Protein AF-A0AAV5SYB0-F1 (afdb_monomer)

Nearest PDB structures (foldseek):
  5f5p-assembly2_H  TM=2.548E-01  e=5.365E+00  Homo sapiens
  8qbs-assembly1_A  TM=2.008E-01  e=7.656E+00  Nostoc punctiforme

InterPro domains:
  IPR000536 Nuclear hormone receptor, ligand-binding domain [PF00104] (29-130)
  IPR000536 Nuclear hormone receptor, ligand-binding domain [PS51843] (1-140)
  IPR035500 Nuclear hormone receptor-like domain superfamily [G3DSA:1.10.565.10] (5-137)
  IPR035500 Nuclear hormone receptor-like domain superfamily [SSF48508] (31-133)

Secondary structure (DSSP, 8-state):
-HHHHHHHHHHHHHHS-TTS-HHHHHHHHHHHHHHHHHHHHHHHHH---HHHHHHHHHHHHT-HHHHHH-HHHHHHHHHHHHHHHHHHHHHHHHTT-S--HHHHHHHHHHHHHHHHHHHHHHHHHHHHHHTT-S--S---

Mean predicted aligned error: 7.39 Å

Radius of gyration: 20.17 Å; Cα contacts (8 Å, |Δi|>4): 57; chains: 1; bounding box: 35×42×59 Å

Structure (mmCIF, N/CA/C/O backbone):
data_AF-A0AAV5SYB0-F1
#
_entry.id   AF-A0AAV5SYB0-F1
#
loop_
_atom_site.group_PDB
_atom_site.id
_atom_site.type_symbol
_atom_site.label_atom_id
_atom_site.label_alt_id
_atom_site.label_comp_id
_atom_site.label_asym_id
_atom_site.label_entity_id
_atom_site.label_seq_id
_atom_site.pdbx_PDB_ins_code
_atom_site.Cartn_x
_atom_site.Cartn_y
_atom_site.Cartn_z
_atom_site.occupancy
_atom_site.B_iso_or_equiv
_atom_site.auth_seq_id
_atom_site.auth_comp_id
_atom_site.auth_asym_id
_atom_site.auth_atom_id
_atom_site.pdbx_PDB_model_num
ATOM 1 N N . MET A 1 1 ? 6.761 -19.430 -9.727 1.00 46.47 1 MET A N 1
ATOM 2 C CA . MET A 1 1 ? 6.184 -18.102 -9.422 1.00 46.47 1 MET A CA 1
ATOM 3 C C . MET A 1 1 ? 6.893 -16.981 -10.181 1.00 46.47 1 MET A C 1
ATOM 5 O O . MET A 1 1 ? 6.183 -16.148 -10.701 1.00 46.47 1 MET A O 1
ATOM 9 N N . PHE A 1 2 ? 8.230 -16.968 -10.311 1.00 48.25 2 PHE A N 1
ATOM 10 C CA . PHE A 1 2 ? 8.933 -16.023 -11.211 1.00 48.25 2 PHE A CA 1
ATOM 11 C C . PHE A 1 2 ? 8.782 -16.344 -12.712 1.00 48.25 2 PHE A C 1
ATOM 13 O O . PHE A 1 2 ? 8.915 -15.467 -13.550 1.00 48.25 2 PHE A O 1
ATOM 20 N N . SER A 1 3 ? 8.482 -17.600 -13.05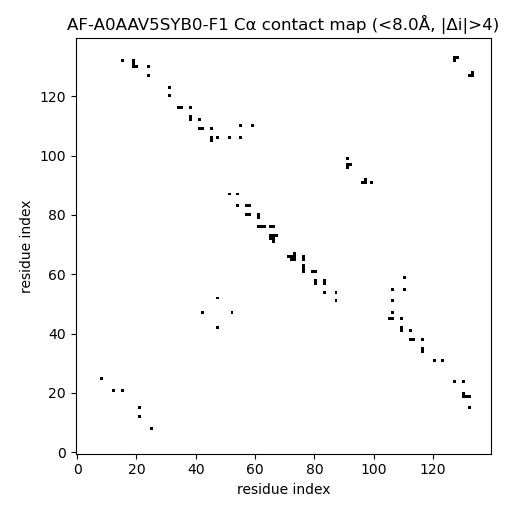5 1.00 54.88 3 SER A N 1
ATOM 21 C CA . SER A 1 3 ? 8.461 -18.072 -14.448 1.00 54.88 3 SER A CA 1
ATOM 22 C C . SER A 1 3 ? 7.333 -17.497 -15.308 1.00 54.88 3 SER A C 1
ATOM 24 O O . SER A 1 3 ? 7.506 -17.383 -16.513 1.00 54.88 3 SER A O 1
ATOM 26 N N . GLU A 1 4 ? 6.183 -17.172 -14.712 1.00 59.19 4 GLU A N 1
ATOM 27 C CA . GLU A 1 4 ? 5.061 -16.562 -15.443 1.00 59.19 4 GLU A CA 1
ATOM 28 C C . GLU A 1 4 ? 5.321 -15.071 -15.680 1.00 59.19 4 GLU A C 1
ATOM 30 O O . GLU A 1 4 ? 5.161 -14.596 -16.798 1.00 59.19 4 GLU A O 1
ATOM 35 N N . THR A 1 5 ? 5.847 -14.365 -14.674 1.00 68.50 5 THR A N 1
ATOM 36 C CA . THR A 1 5 ? 6.206 -12.944 -14.769 1.00 68.50 5 THR A CA 1
ATOM 37 C C . THR A 1 5 ? 7.357 -12.680 -15.735 1.00 68.50 5 THR A C 1
ATOM 39 O O . THR A 1 5 ? 7.333 -11.675 -16.437 1.00 68.50 5 THR A O 1
ATOM 42 N N . ASP A 1 6 ? 8.353 -13.569 -15.808 1.00 77.12 6 ASP A N 1
ATOM 43 C CA . ASP A 1 6 ? 9.429 -13.445 -16.798 1.00 77.12 6 ASP A CA 1
ATOM 44 C C . ASP A 1 6 ? 8.902 -13.670 -18.228 1.00 77.12 6 ASP A C 1
ATOM 46 O O . ASP A 1 6 ? 9.260 -12.923 -19.130 1.00 77.12 6 ASP A O 1
ATOM 50 N N . ALA A 1 7 ? 8.007 -14.639 -18.456 1.00 82.12 7 ALA A N 1
ATOM 51 C CA . ALA A 1 7 ? 7.434 -14.877 -19.786 1.00 82.12 7 ALA A CA 1
ATOM 52 C C . ALA A 1 7 ? 6.548 -13.712 -20.271 1.00 82.12 7 ALA A C 1
ATOM 54 O O . 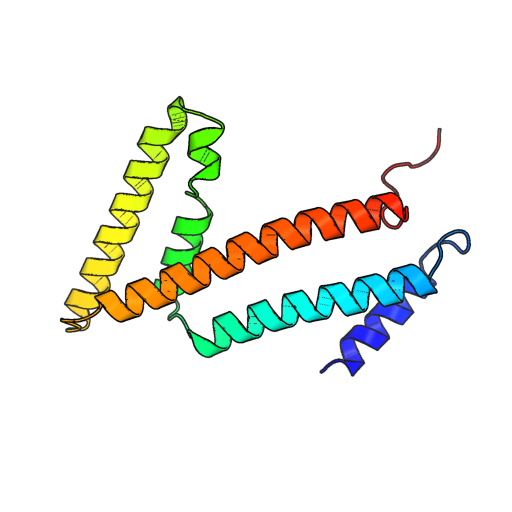ALA A 1 7 ? 6.587 -13.334 -21.445 1.00 82.12 7 ALA A O 1
ATOM 55 N N . GLU A 1 8 ? 5.767 -13.121 -19.364 1.00 84.38 8 GLU A N 1
ATOM 56 C CA . GLU A 1 8 ? 4.977 -11.915 -19.630 1.00 84.38 8 GLU A CA 1
ATOM 57 C C . GLU A 1 8 ? 5.872 -10.705 -19.925 1.00 84.38 8 GLU A C 1
ATOM 59 O O . GLU A 1 8 ? 5.581 -9.939 -20.846 1.00 84.38 8 GLU A O 1
ATOM 64 N N . LEU A 1 9 ? 6.987 -10.560 -19.198 1.00 85.00 9 LEU A N 1
ATOM 65 C CA . LEU A 1 9 ? 7.968 -9.504 -19.435 1.00 85.00 9 LEU A CA 1
ATOM 66 C C . LEU A 1 9 ? 8.613 -9.626 -20.816 1.00 85.00 9 LEU A C 1
ATOM 68 O O . LEU A 1 9 ? 8.657 -8.635 -21.537 1.00 85.00 9 LEU A O 1
ATOM 72 N N . GLU A 1 10 ? 9.085 -10.812 -21.203 1.00 86.50 10 GLU A N 1
ATOM 73 C CA . GLU A 1 10 ? 9.687 -11.017 -22.529 1.00 86.50 10 GLU A CA 1
ATOM 74 C C . GLU A 1 10 ? 8.672 -10.709 -23.645 1.00 86.50 10 GLU A C 1
ATOM 76 O O . GLU A 1 10 ? 8.978 -9.984 -24.591 1.00 86.50 10 GLU A O 1
ATOM 81 N N . THR A 1 11 ? 7.418 -11.145 -23.473 1.00 88.19 11 THR A N 1
ATOM 82 C CA . THR A 1 11 ? 6.324 -10.828 -24.409 1.00 88.19 11 THR A CA 1
ATOM 83 C C . THR A 1 11 ? 6.075 -9.319 -24.509 1.00 88.19 11 THR A C 1
ATOM 85 O O . THR A 1 11 ? 5.851 -8.789 -25.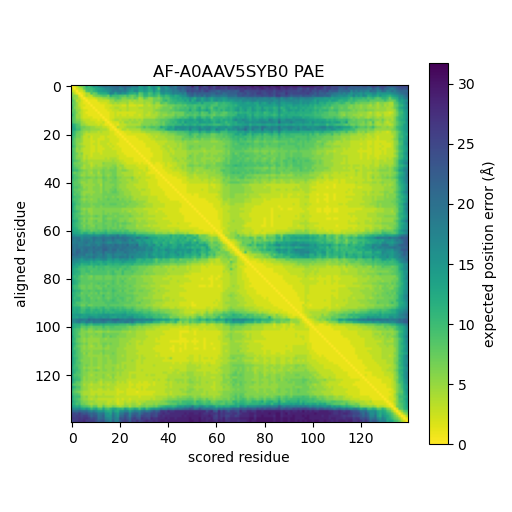597 1.00 88.19 11 THR A O 1
ATOM 88 N N . PHE A 1 12 ? 6.119 -8.599 -23.385 1.00 86.25 12 PHE A N 1
ATOM 89 C CA . PHE A 1 12 ? 6.006 -7.143 -23.375 1.00 86.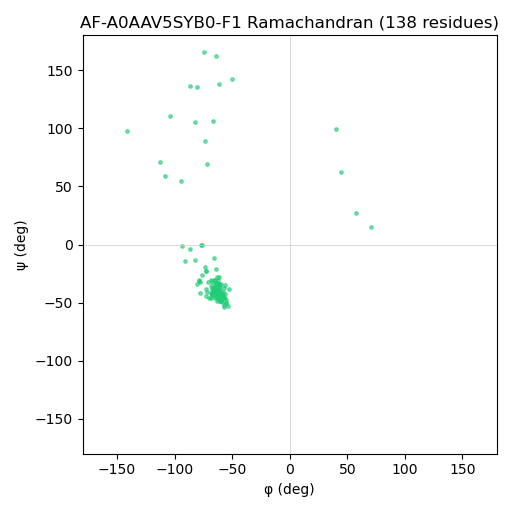25 12 PHE A CA 1
ATOM 90 C C . PHE A 1 12 ? 7.195 -6.485 -24.087 1.00 86.25 12 PHE A C 1
ATOM 92 O O . PHE A 1 12 ? 6.991 -5.619 -24.940 1.00 86.25 12 PHE A O 1
ATOM 99 N N . LEU A 1 13 ? 8.425 -6.916 -23.798 1.00 87.19 13 LEU A N 1
ATOM 100 C CA . LEU A 1 13 ? 9.647 -6.372 -24.393 1.00 87.19 13 LEU A CA 1
ATOM 101 C C . LEU A 1 13 ? 9.698 -6.559 -25.914 1.00 87.19 13 LEU A C 1
ATOM 103 O O . LEU A 1 13 ? 10.281 -5.720 -26.604 1.00 87.19 13 LEU A O 1
ATOM 107 N N . ASP A 1 14 ? 9.053 -7.583 -26.470 1.00 87.81 14 ASP A N 1
ATOM 108 C CA . ASP A 1 14 ? 8.907 -7.754 -27.921 1.00 87.81 14 ASP A CA 1
ATOM 109 C C . ASP A 1 14 ? 8.094 -6.632 -28.584 1.00 87.81 14 ASP A C 1
ATOM 111 O O . ASP A 1 14 ? 8.354 -6.282 -29.737 1.00 87.81 14 ASP A O 1
ATOM 115 N N . THR A 1 15 ? 7.168 -6.006 -27.852 1.00 85.38 15 THR A N 1
ATOM 116 C CA . THR A 1 15 ? 6.360 -4.875 -28.346 1.00 85.38 15 THR A CA 1
ATOM 117 C C . THR A 1 15 ? 7.080 -3.526 -28.255 1.00 85.38 15 THR A C 1
ATOM 119 O O . THR A 1 15 ? 6.654 -2.549 -28.874 1.00 85.38 15 THR A O 1
ATOM 122 N N . VAL A 1 16 ? 8.188 -3.465 -27.511 1.00 83.94 16 VAL A N 1
ATOM 123 C CA . VAL A 1 16 ? 8.961 -2.242 -27.277 1.00 83.94 16 VAL A CA 1
ATOM 124 C C . VAL A 1 16 ? 9.884 -1.944 -28.478 1.00 83.94 16 VAL A C 1
ATOM 126 O O . VAL A 1 16 ? 10.570 -2.856 -28.963 1.00 83.94 16 VAL A O 1
ATOM 129 N N . PRO A 1 17 ? 9.957 -0.680 -28.956 1.00 85.25 17 PRO A N 1
ATOM 130 C CA . PRO A 1 17 ? 10.857 -0.262 -30.033 1.00 85.25 17 PRO A CA 1
ATOM 131 C C . PRO A 1 17 ? 12.316 -0.693 -29.831 1.00 85.25 17 PRO A C 1
ATOM 133 O O . PRO A 1 17 ? 12.858 -0.608 -28.732 1.00 85.25 17 PRO A O 1
ATOM 136 N N . SER A 1 18 ? 13.001 -1.065 -30.916 1.00 82.38 18 SER A N 1
ATOM 137 C CA . SER A 1 18 ? 14.391 -1.555 -30.874 1.00 82.38 18 SER A CA 1
ATOM 138 C C . SER A 1 18 ? 15.432 -0.516 -30.435 1.00 82.38 18 SER A C 1
ATOM 140 O O . SER A 1 18 ? 16.579 -0.878 -30.201 1.00 82.38 18 SER A O 1
ATOM 142 N N . ILE A 1 19 ? 15.059 0.767 -30.363 1.00 85.56 19 ILE A N 1
ATOM 143 C CA . ILE A 1 19 ? 15.917 1.846 -29.848 1.00 85.56 19 ILE A CA 1
ATOM 144 C C . ILE A 1 19 ? 16.060 1.800 -28.318 1.00 85.56 19 ILE A C 1
ATOM 146 O O . ILE A 1 19 ? 16.997 2.376 -27.773 1.00 85.56 19 ILE A O 1
ATOM 150 N N . ILE A 1 20 ? 15.142 1.119 -27.627 1.00 86.50 20 ILE A N 1
ATOM 151 C CA . ILE A 1 20 ? 15.152 0.983 -26.171 1.00 86.50 20 ILE A CA 1
ATOM 152 C C . ILE A 1 20 ? 16.022 -0.211 -25.781 1.00 86.50 20 ILE A C 1
ATOM 154 O O . ILE A 1 20 ? 15.941 -1.289 -26.375 1.00 86.50 20 ILE A O 1
ATOM 158 N N . ASN A 1 21 ? 16.845 -0.020 -24.752 1.00 88.94 21 ASN A N 1
ATOM 159 C CA . ASN A 1 21 ? 17.724 -1.048 -24.216 1.00 88.94 21 ASN A CA 1
ATOM 160 C C . ASN A 1 21 ? 16.927 -2.099 -23.422 1.00 88.94 21 ASN A C 1
ATOM 162 O O . ASN A 1 21 ? 16.730 -1.971 -22.215 1.00 88.94 21 ASN A O 1
ATOM 166 N N . LYS A 1 22 ? 16.454 -3.145 -24.108 1.00 89.12 22 LYS A N 1
ATOM 167 C CA . LYS A 1 22 ? 15.613 -4.200 -23.516 1.00 89.12 22 LYS A CA 1
ATOM 168 C C . LYS A 1 22 ? 16.294 -4.941 -22.357 1.00 89.12 22 LYS A C 1
ATOM 170 O O . LYS A 1 22 ? 15.617 -5.290 -21.392 1.00 89.12 22 LYS A O 1
ATOM 175 N N . ASP A 1 23 ? 17.615 -5.121 -22.413 1.00 89.25 23 ASP A N 1
ATOM 176 C CA . ASP A 1 23 ? 18.382 -5.795 -21.356 1.00 89.25 23 ASP A CA 1
ATOM 177 C C . ASP A 1 23 ? 18.363 -4.990 -20.051 1.00 89.25 23 ASP A C 1
ATOM 179 O O . ASP A 1 23 ? 18.160 -5.535 -18.963 1.00 89.25 23 ASP A O 1
ATOM 183 N N . GLU A 1 24 ? 18.527 -3.672 -20.160 1.00 89.31 24 GLU A N 1
ATOM 184 C CA . GLU A 1 24 ? 18.474 -2.754 -19.023 1.00 89.31 24 GLU A CA 1
ATOM 185 C C . GLU A 1 24 ? 17.068 -2.679 -18.422 1.00 89.31 24 GLU A C 1
ATOM 187 O O . GLU A 1 24 ? 16.912 -2.779 -17.203 1.00 89.31 24 GLU A O 1
ATOM 192 N N . VAL A 1 25 ? 16.037 -2.609 -19.270 1.00 89.31 25 VAL A N 1
ATOM 193 C CA . VAL A 1 25 ? 14.638 -2.661 -18.824 1.00 89.31 25 VAL A CA 1
ATOM 194 C C . VAL A 1 25 ? 14.354 -3.959 -18.070 1.00 89.31 25 VAL A C 1
ATOM 196 O O . VAL A 1 25 ? 13.768 -3.922 -16.988 1.00 89.31 25 VAL A O 1
ATOM 199 N N . SER A 1 26 ? 14.790 -5.102 -18.608 1.00 89.56 26 SER A N 1
ATOM 200 C CA . SER A 1 26 ? 14.592 -6.415 -17.985 1.00 89.56 26 SER A CA 1
ATOM 201 C C . SER A 1 26 ? 15.272 -6.498 -16.615 1.00 89.56 26 SER A C 1
ATOM 203 O O . SER A 1 26 ? 14.667 -6.939 -15.632 1.00 89.56 26 SER A O 1
ATOM 205 N N . ALA A 1 27 ? 16.508 -5.999 -16.506 1.00 89.75 27 ALA A N 1
ATOM 206 C CA . ALA A 1 27 ? 17.241 -5.959 -15.245 1.00 89.75 27 ALA A CA 1
ATOM 207 C C . ALA A 1 27 ? 16.532 -5.097 -14.184 1.00 89.75 27 ALA A C 1
ATOM 209 O O . ALA A 1 27 ? 16.33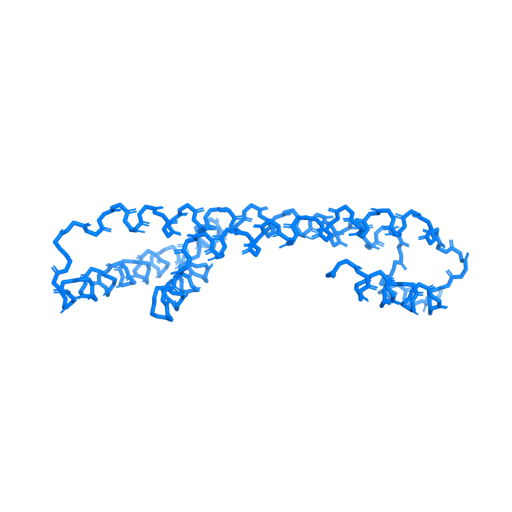0 -5.553 -13.053 1.00 89.75 27 ALA A O 1
ATOM 210 N N . VAL A 1 28 ? 16.106 -3.883 -14.552 1.00 88.88 28 VAL A N 1
ATOM 211 C CA . VAL A 1 28 ? 15.399 -2.966 -13.644 1.00 88.88 28 VAL A CA 1
ATOM 212 C C . VAL A 1 28 ? 14.027 -3.515 -13.260 1.00 88.88 28 VAL A C 1
ATOM 214 O O . VAL A 1 28 ? 13.661 -3.486 -12.085 1.00 88.88 28 VAL A O 1
ATOM 217 N N . TYR A 1 29 ? 13.284 -4.092 -14.205 1.00 88.00 29 TYR A N 1
ATOM 218 C CA . TYR A 1 29 ? 12.012 -4.750 -13.920 1.00 88.00 29 TYR A CA 1
ATOM 219 C C . TYR A 1 29 ? 12.164 -5.855 -12.878 1.00 88.00 29 TYR A C 1
ATOM 221 O O . TYR A 1 29 ? 11.495 -5.807 -11.850 1.00 88.00 29 TYR A O 1
ATOM 229 N N . ARG A 1 30 ? 13.101 -6.791 -13.062 1.00 87.88 30 ARG A N 1
ATOM 230 C CA . ARG A 1 30 ? 13.324 -7.887 -12.101 1.00 87.88 30 ARG A CA 1
ATOM 231 C C . ARG A 1 30 ? 13.712 -7.379 -10.710 1.00 87.88 30 ARG A C 1
ATOM 233 O O . ARG A 1 30 ? 13.243 -7.908 -9.692 1.00 87.88 30 ARG A O 1
ATOM 240 N N . GLN A 1 31 ? 14.541 -6.336 -10.649 1.00 87.38 31 GLN A N 1
ATOM 241 C CA . GLN A 1 31 ? 14.880 -5.677 -9.389 1.00 87.38 31 GLN A CA 1
ATOM 242 C C . GLN A 1 31 ? 13.624 -5.118 -8.701 1.00 87.38 31 GLN A C 1
ATOM 244 O O . GLN A 1 31 ? 13.432 -5.329 -7.500 1.00 87.38 31 GLN A O 1
ATOM 249 N N . ASN A 1 32 ? 12.743 -4.465 -9.457 1.00 87.19 32 ASN A N 1
ATOM 250 C CA . ASN A 1 32 ? 11.528 -3.842 -8.937 1.00 87.19 32 ASN A CA 1
ATOM 251 C C . ASN A 1 32 ? 10.462 -4.879 -8.550 1.00 87.19 32 ASN A C 1
ATOM 253 O O . ASN A 1 32 ? 9.869 -4.782 -7.474 1.00 87.19 32 ASN A O 1
ATOM 257 N N . THR A 1 33 ? 10.302 -5.960 -9.319 1.00 84.19 33 THR A N 1
ATOM 258 C CA . THR A 1 33 ? 9.424 -7.091 -8.970 1.00 84.19 33 THR A CA 1
ATOM 259 C C . THR A 1 33 ? 9.800 -7.700 -7.621 1.00 84.19 33 THR A C 1
ATOM 261 O O . THR A 1 33 ? 8.931 -8.060 -6.825 1.00 84.19 33 THR A O 1
ATOM 264 N N . THR A 1 34 ? 11.095 -7.767 -7.305 1.00 84.69 34 THR A N 1
ATOM 265 C CA . THR A 1 34 ? 11.560 -8.265 -6.003 1.00 84.69 34 THR A CA 1
ATOM 266 C C . THR A 1 34 ? 11.048 -7.398 -4.846 1.00 84.69 34 THR A C 1
ATOM 268 O O . THR A 1 34 ? 10.732 -7.930 -3.780 1.00 84.69 34 THR A O 1
ATOM 271 N N . LYS A 1 35 ? 10.902 -6.079 -5.042 1.00 83.38 35 LYS A N 1
ATOM 272 C CA . LYS A 1 35 ? 10.319 -5.164 -4.045 1.00 83.38 35 LYS A CA 1
ATOM 273 C C . LYS A 1 35 ? 8.827 -5.452 -3.837 1.00 83.38 35 LYS A C 1
ATOM 275 O O . LYS A 1 35 ? 8.390 -5.583 -2.696 1.00 83.38 35 LYS A O 1
ATOM 280 N N . LEU A 1 36 ? 8.066 -5.669 -4.913 1.00 79.44 36 LEU A N 1
ATOM 281 C CA . LEU A 1 36 ? 6.645 -6.046 -4.832 1.00 79.44 36 LEU A CA 1
ATOM 282 C C . LEU A 1 36 ? 6.433 -7.383 -4.105 1.00 79.44 36 LEU A C 1
ATOM 284 O O . LEU A 1 36 ? 5.485 -7.547 -3.336 1.00 79.44 36 LEU A O 1
ATOM 288 N N . LEU A 1 37 ? 7.343 -8.344 -4.264 1.00 84.25 37 LEU A N 1
ATOM 289 C CA . LEU A 1 37 ? 7.272 -9.599 -3.511 1.00 84.25 37 LEU A CA 1
ATOM 290 C C . LEU A 1 37 ? 7.465 -9.395 -2.001 1.00 84.25 37 LEU A C 1
ATOM 292 O O . LEU A 1 37 ? 6.863 -10.124 -1.207 1.00 84.25 37 LEU A O 1
ATOM 296 N N . ARG A 1 38 ? 8.236 -8.381 -1.584 1.00 85.00 38 ARG A N 1
ATOM 297 C CA . ARG A 1 38 ? 8.360 -8.012 -0.164 1.00 85.00 38 ARG A CA 1
ATOM 298 C C . ARG A 1 38 ? 7.037 -7.490 0.389 1.00 85.00 38 ARG A C 1
ATOM 300 O O . ARG A 1 38 ? 6.658 -7.915 1.479 1.00 85.00 38 ARG A O 1
ATOM 307 N N . VAL A 1 39 ? 6.285 -6.690 -0.380 1.00 85.06 39 VAL A N 1
ATOM 308 C CA . VAL A 1 39 ? 4.917 -6.254 -0.019 1.00 85.06 39 VAL A CA 1
ATOM 309 C C . VAL A 1 39 ? 4.043 -7.456 0.307 1.00 85.06 39 VAL A C 1
ATOM 311 O O 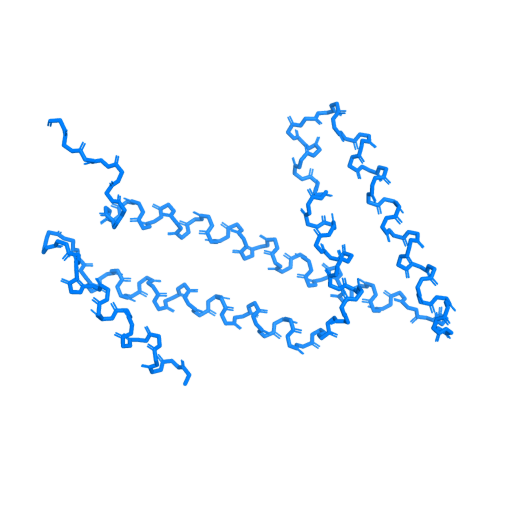. VAL A 1 39 ? 3.464 -7.546 1.392 1.00 85.06 39 VAL A O 1
ATOM 314 N N . LYS A 1 40 ? 3.996 -8.421 -0.618 1.00 87.56 40 LYS A N 1
ATOM 315 C CA . LYS A 1 40 ? 3.212 -9.645 -0.440 1.00 87.56 40 LYS A CA 1
ATOM 316 C C . LYS A 1 40 ? 3.648 -10.402 0.817 1.00 87.56 40 LYS A C 1
ATOM 318 O O . LYS A 1 40 ? 2.799 -10.883 1.567 1.00 87.56 40 LYS A O 1
ATOM 323 N N . GLY A 1 41 ? 4.953 -10.471 1.078 1.00 90.62 41 GLY A N 1
ATOM 324 C CA . GLY A 1 41 ? 5.511 -11.038 2.305 1.00 90.62 41 GLY A CA 1
ATOM 325 C C . GLY A 1 41 ? 5.023 -10.333 3.576 1.00 90.62 41 GLY A C 1
ATOM 326 O O . GLY A 1 41 ? 4.611 -11.004 4.522 1.00 90.62 41 GLY A O 1
ATOM 327 N N . HIS A 1 42 ? 4.995 -8.997 3.596 1.00 91.81 42 HIS A N 1
ATOM 328 C CA . HIS A 1 42 ? 4.488 -8.223 4.732 1.00 91.81 42 HIS A CA 1
ATOM 329 C C . HIS A 1 42 ? 2.997 -8.474 4.988 1.00 91.81 42 HIS A C 1
ATOM 331 O O . HIS A 1 42 ? 2.628 -8.759 6.128 1.00 91.81 42 HIS A O 1
ATOM 337 N N . PHE A 1 43 ? 2.163 -8.454 3.944 1.00 93.19 43 PHE A N 1
ATOM 338 C CA . PHE A 1 43 ? 0.735 -8.767 4.064 1.00 93.19 43 PHE A CA 1
ATOM 339 C C . PHE A 1 43 ? 0.487 -10.202 4.51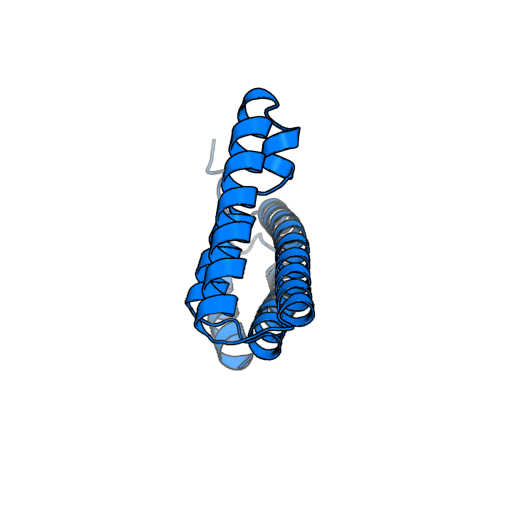9 1.00 93.19 43 PHE A C 1
ATOM 341 O O . PHE A 1 43 ? -0.369 -10.430 5.366 1.00 93.19 43 PHE A O 1
ATOM 348 N N . THR A 1 44 ? 1.257 -11.164 4.009 1.00 94.06 44 THR A N 1
ATOM 349 C CA . THR A 1 44 ? 1.116 -12.578 4.390 1.00 94.06 44 THR A CA 1
ATOM 350 C C . THR A 1 44 ? 1.497 -12.791 5.854 1.00 94.06 44 THR A C 1
ATOM 352 O O . THR A 1 44 ? 0.833 -13.537 6.563 1.00 94.06 44 THR A O 1
ATOM 355 N N . ARG A 1 45 ? 2.553 -12.114 6.325 1.00 94.12 45 ARG A N 1
ATOM 356 C CA . ARG A 1 45 ? 3.015 -12.198 7.715 1.00 94.12 45 ARG A CA 1
ATOM 357 C C . ARG A 1 45 ? 2.029 -11.566 8.694 1.00 94.12 45 ARG A C 1
ATOM 359 O O . ARG A 1 45 ? 1.784 -12.134 9.750 1.00 94.12 45 ARG A O 1
ATOM 366 N N . VAL A 1 46 ? 1.523 -10.375 8.375 1.00 96.00 46 VAL A N 1
ATOM 367 C CA . VAL A 1 46 ? 0.604 -9.646 9.263 1.00 96.00 46 VAL A CA 1
ATOM 368 C C . VAL A 1 46 ? -0.810 -10.216 9.172 1.00 96.00 46 VAL A C 1
ATOM 370 O O . VAL A 1 46 ? -1.517 -10.218 10.175 1.00 96.00 46 VAL A O 1
ATOM 373 N N . ALA A 1 47 ? -1.211 -10.726 8.005 1.00 96.31 47 ALA A N 1
ATOM 374 C CA . ALA A 1 47 ? -2.516 -11.326 7.739 1.00 96.31 47 ALA A CA 1
ATOM 375 C C . ALA A 1 47 ? -3.674 -10.491 8.327 1.00 96.31 47 ALA A C 1
ATOM 377 O O . ALA A 1 47 ? -4.347 -10.943 9.259 1.00 96.31 47 ALA A O 1
ATOM 378 N N . PRO A 1 48 ? -3.860 -9.232 7.877 1.00 96.25 48 PRO A N 1
ATOM 379 C CA . PRO A 1 48 ? -4.984 -8.424 8.330 1.00 96.25 48 PRO A CA 1
ATOM 380 C C . PRO A 1 48 ? -6.306 -9.099 7.944 1.00 96.25 48 PRO A C 1
ATOM 382 O O . PRO A 1 48 ? -6.447 -9.613 6.837 1.00 96.25 48 PRO A O 1
ATOM 385 N N . SER A 1 49 ? -7.278 -9.089 8.853 1.00 95.81 49 SER A N 1
ATOM 386 C CA . SER A 1 49 ? -8.671 -9.415 8.520 1.00 95.81 49 SER A CA 1
ATOM 387 C C . SER A 1 49 ? -9.249 -8.385 7.548 1.00 95.81 49 SER A C 1
ATOM 389 O O . SER A 1 49 ? -8.749 -7.265 7.476 1.00 95.81 49 SER A O 1
ATOM 391 N N . ASP A 1 50 ? -10.351 -8.712 6.873 1.00 96.31 50 ASP A N 1
ATOM 392 C CA . ASP A 1 50 ? -11.018 -7.794 5.934 1.00 96.31 50 ASP A CA 1
ATOM 393 C C . ASP A 1 50 ? -11.327 -6.428 6.567 1.00 96.31 50 ASP A C 1
ATOM 395 O O . ASP A 1 50 ? -11.155 -5.382 5.942 1.00 96.31 50 ASP A O 1
ATOM 399 N N . TYR A 1 51 ? -11.724 -6.427 7.844 1.00 95.69 51 TYR A N 1
ATOM 400 C CA . TYR A 1 51 ? -11.997 -5.199 8.585 1.00 95.69 51 TYR A CA 1
ATOM 401 C C . TYR A 1 51 ? -10.716 -4.408 8.879 1.00 95.69 51 TYR A C 1
ATOM 403 O O . TYR A 1 51 ? -10.665 -3.205 8.643 1.00 95.69 51 TYR A O 1
ATOM 411 N N . GLU A 1 52 ? -9.655 -5.073 9.351 1.00 95.75 52 GLU A N 1
ATOM 412 C CA . GLU A 1 52 ? -8.349 -4.433 9.571 1.00 95.75 52 GLU A CA 1
ATOM 413 C C . GLU A 1 52 ? -7.775 -3.880 8.256 1.00 95.75 52 GLU A C 1
ATOM 415 O O . GLU A 1 52 ? -7.234 -2.778 8.240 1.00 95.75 52 GLU A O 1
ATOM 420 N N . PHE A 1 53 ? -7.943 -4.604 7.147 1.00 95.81 53 PHE A N 1
ATOM 421 C CA . PHE A 1 53 ? -7.534 -4.174 5.813 1.00 95.81 53 PHE A CA 1
ATOM 422 C C . PHE A 1 53 ? -8.301 -2.929 5.351 1.00 95.81 53 PHE A C 1
ATOM 424 O O . PHE A 1 53 ? -7.688 -1.972 4.880 1.00 95.81 53 PHE A O 1
ATOM 431 N N . ALA A 1 54 ? -9.621 -2.886 5.548 1.00 95.81 54 ALA A N 1
ATOM 432 C CA . ALA A 1 54 ? -10.423 -1.702 5.242 1.00 95.81 54 ALA A CA 1
ATOM 433 C C . ALA A 1 54 ? -10.003 -0.481 6.084 1.00 95.81 54 ALA A C 1
ATOM 435 O O . ALA A 1 54 ? -9.933 0.635 5.567 1.00 95.81 54 ALA A O 1
ATOM 436 N N . MET A 1 55 ? -9.675 -0.685 7.365 1.00 95.00 55 MET A N 1
ATOM 437 C CA . MET A 1 55 ? -9.157 0.387 8.223 1.00 95.00 55 MET A CA 1
ATOM 438 C C . MET A 1 55 ? -7.780 0.874 7.755 1.00 95.00 55 MET A C 1
ATOM 440 O O . MET A 1 55 ? -7.552 2.081 7.708 1.00 95.00 55 MET A O 1
ATOM 444 N N . LEU A 1 56 ? -6.885 -0.039 7.361 1.00 94.69 56 LEU A N 1
ATOM 445 C CA . LEU A 1 56 ? -5.591 0.307 6.768 1.00 94.69 56 LEU A CA 1
ATOM 446 C C . LEU A 1 56 ? -5.760 1.147 5.500 1.00 94.69 56 LEU A C 1
ATOM 448 O O . LEU A 1 56 ? -5.131 2.192 5.398 1.00 94.69 56 LEU A O 1
ATOM 452 N N . LEU A 1 57 ? -6.661 0.756 4.592 1.00 93.50 57 LEU A N 1
ATOM 453 C CA . LEU A 1 57 ? -6.967 1.524 3.381 1.00 93.50 57 LEU A CA 1
ATOM 454 C C . LEU A 1 57 ? -7.439 2.949 3.713 1.00 93.50 57 LEU A C 1
ATOM 456 O O . LEU A 1 57 ? -6.992 3.917 3.098 1.00 93.50 57 LEU A O 1
ATOM 460 N N . GLY A 1 58 ? -8.305 3.091 4.720 1.00 93.38 58 GLY A N 1
ATOM 461 C CA . GLY A 1 58 ? -8.737 4.399 5.208 1.00 93.38 58 GLY A CA 1
ATOM 462 C C . GLY A 1 58 ? -7.582 5.237 5.766 1.00 93.38 58 GLY A C 1
ATOM 463 O O . GLY A 1 58 ? -7.512 6.436 5.502 1.00 93.38 58 GLY A O 1
ATOM 464 N N . LEU A 1 59 ? -6.656 4.621 6.508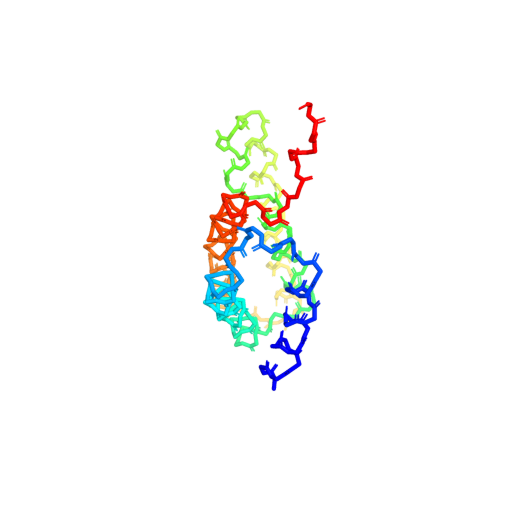 1.00 92.56 59 LEU A N 1
ATOM 465 C CA . LEU A 1 59 ? -5.471 5.302 7.041 1.00 92.56 59 LEU A CA 1
ATOM 466 C C . LEU A 1 59 ? -4.487 5.715 5.943 1.00 92.56 59 LEU A C 1
ATOM 468 O O . LEU A 1 59 ? -3.888 6.782 6.067 1.00 92.56 59 LEU A O 1
ATOM 472 N N . THR A 1 60 ? -4.344 4.909 4.887 1.00 90.81 60 THR A N 1
ATOM 473 C CA . THR A 1 60 ? -3.541 5.245 3.703 1.00 90.81 60 THR A CA 1
ATOM 474 C C . THR A 1 60 ? -4.147 6.419 2.937 1.00 90.81 60 THR A C 1
ATOM 476 O O . THR A 1 60 ? -3.420 7.302 2.500 1.00 90.81 60 THR A O 1
ATOM 479 N N . PHE A 1 61 ? -5.475 6.468 2.797 1.00 88.69 61 PHE A N 1
ATOM 480 C CA . PHE A 1 61 ? -6.150 7.575 2.114 1.00 88.69 61 PHE A CA 1
ATOM 481 C C . PHE A 1 61 ? -6.025 8.895 2.890 1.00 88.69 61 PHE A C 1
ATOM 483 O O . PHE A 1 61 ? -5.757 9.946 2.314 1.00 88.69 61 PHE A O 1
ATOM 490 N N . TRP A 1 62 ? -6.179 8.840 4.215 1.00 89.31 62 TRP A N 1
ATOM 491 C CA . TRP A 1 62 ? -5.981 9.979 5.113 1.00 89.31 62 TRP A CA 1
ATOM 492 C C . TRP A 1 62 ? -4.559 9.982 5.687 1.00 89.31 62 TRP A C 1
ATOM 494 O O . TRP A 1 62 ? -4.381 9.961 6.909 1.00 89.31 62 TRP A O 1
ATOM 504 N N . ASN A 1 63 ? -3.546 9.947 4.819 1.00 80.31 63 ASN A N 1
ATOM 505 C CA . ASN A 1 63 ? -2.146 9.979 5.240 1.00 80.31 63 ASN A CA 1
ATOM 506 C C . ASN A 1 63 ? -1.709 11.385 5.700 1.00 80.31 63 ASN A C 1
ATOM 508 O O . ASN A 1 63 ? -2.393 12.389 5.484 1.00 80.31 63 ASN A O 1
ATOM 512 N N . ASN A 1 64 ? -0.558 11.450 6.371 1.00 70.12 64 ASN A N 1
ATOM 513 C CA . ASN A 1 64 ? -0.034 12.708 6.907 1.00 70.12 64 ASN A CA 1
ATOM 514 C C . ASN A 1 64 ? 0.514 13.634 5.806 1.00 70.12 64 ASN A C 1
ATOM 516 O O . ASN A 1 64 ? 0.546 14.847 6.003 1.00 70.12 64 ASN A O 1
ATOM 520 N N . GLU A 1 65 ? 0.894 13.108 4.642 1.00 70.94 65 GLU A N 1
ATOM 521 C CA . GLU A 1 65 ? 1.357 13.924 3.511 1.00 70.94 65 GLU A CA 1
ATOM 522 C C . GLU A 1 65 ? 0.238 14.821 2.965 1.00 70.94 65 GLU A C 1
ATOM 524 O O . GLU A 1 65 ? 0.463 15.972 2.600 1.00 70.94 65 GLU A O 1
ATOM 529 N N . LEU A 1 66 ? -1.014 14.358 3.013 1.00 66.62 66 LEU A N 1
ATOM 530 C CA . LEU A 1 66 ? -2.163 15.182 2.639 1.00 66.62 66 LEU A CA 1
ATOM 531 C C . LEU A 1 66 ? -2.289 16.433 3.530 1.00 66.62 66 LEU A C 1
ATOM 533 O O . LEU A 1 66 ? -2.661 17.510 3.061 1.00 66.62 66 LEU A O 1
ATOM 537 N N . SER A 1 67 ? -1.962 16.296 4.820 1.00 60.31 67 SER A N 1
ATOM 538 C CA . SER A 1 67 ? -2.020 17.399 5.787 1.00 60.31 67 SER A CA 1
ATOM 539 C C . SER A 1 67 ? -0.858 18.385 5.663 1.00 60.31 67 SER A C 1
ATOM 541 O O . SER A 1 67 ? -1.033 19.556 5.994 1.00 60.31 67 SER A O 1
ATOM 543 N N . THR A 1 68 ? 0.302 17.953 5.151 1.00 64.62 68 THR A N 1
ATOM 544 C CA . THR A 1 68 ? 1.444 18.848 4.906 1.00 64.62 68 THR A CA 1
ATOM 545 C C . THR A 1 68 ? 1.267 19.664 3.627 1.00 64.62 68 THR A C 1
ATOM 547 O O . THR A 1 68 ? 1.732 20.799 3.565 1.00 64.62 68 THR A O 1
ATOM 550 N N . VAL A 1 69 ? 0.562 19.126 2.627 1.00 72.06 69 VAL A N 1
ATOM 551 C CA . VAL A 1 69 ? 0.290 19.818 1.356 1.00 72.06 69 VAL A CA 1
ATOM 552 C C . VAL A 1 69 ? -0.849 20.836 1.482 1.00 72.06 69 VAL A C 1
ATOM 554 O O . VAL A 1 69 ? -0.844 21.859 0.797 1.00 72.06 69 VAL A O 1
ATOM 557 N N . CYS A 1 70 ? -1.834 20.588 2.352 1.00 75.31 70 CYS A N 1
ATOM 558 C CA . CYS A 1 70 ? -3.012 21.441 2.480 1.00 75.31 70 CYS A CA 1
ATOM 559 C C . CYS A 1 70 ? -3.453 21.587 3.943 1.00 75.31 70 CYS A C 1
ATOM 561 O O . CYS A 1 70 ? -4.202 20.764 4.471 1.00 75.31 70 CYS A O 1
ATOM 563 N N . GLU A 1 71 ? -3.044 22.681 4.590 1.00 76.00 71 GLU A N 1
ATOM 564 C CA . GLU A 1 71 ? -3.362 22.960 5.999 1.00 76.00 71 GLU A CA 1
ATOM 565 C C . GLU A 1 71 ? -4.878 22.966 6.267 1.00 76.00 71 GLU A C 1
ATOM 567 O O . GLU A 1 71 ? -5.335 22.445 7.285 1.00 76.00 71 GLU A O 1
ATOM 572 N N . SER A 1 72 ? -5.689 23.437 5.309 1.00 81.50 72 SER A N 1
ATOM 573 C CA . SER A 1 72 ? -7.155 23.405 5.422 1.00 81.50 72 SER A CA 1
ATOM 574 C C . SER A 1 72 ? -7.745 21.992 5.470 1.00 81.50 72 SER A C 1
ATOM 576 O O . SER A 1 72 ? -8.865 21.815 5.948 1.00 81.50 72 SER A O 1
ATOM 578 N N . LEU A 1 73 ? -7.015 20.980 4.989 1.00 84.19 73 LEU A N 1
ATOM 579 C CA . LEU A 1 73 ? -7.412 19.574 5.083 1.00 84.19 73 LEU A CA 1
ATOM 580 C C . LEU A 1 73 ? -6.877 18.891 6.343 1.00 84.19 73 LEU A C 1
ATOM 582 O O . LEU A 1 73 ? -7.394 17.833 6.699 1.00 84.19 73 LEU A O 1
ATOM 586 N N . SER A 1 74 ? -5.919 19.490 7.056 1.00 83.88 74 SER A N 1
ATOM 587 C CA . SER A 1 74 ? -5.296 18.889 8.242 1.00 83.88 74 SER A CA 1
ATOM 588 C C . SER A 1 74 ? -6.332 18.491 9.299 1.00 83.88 74 SER A C 1
ATOM 590 O O . SER A 1 74 ? -6.395 17.336 9.720 1.00 83.88 74 SER A O 1
ATOM 592 N N . THR A 1 75 ? -7.270 19.390 9.620 1.00 87.00 75 THR A N 1
ATOM 593 C CA . THR A 1 75 ? -8.356 19.097 10.572 1.00 87.00 75 THR A CA 1
ATOM 594 C C . THR A 1 75 ? -9.258 17.947 10.109 1.00 87.00 75 THR A C 1
ATOM 596 O O . THR A 1 75 ? -9.758 17.173 10.928 1.00 87.00 75 THR A O 1
ATOM 599 N N . ILE A 1 76 ? -9.485 17.811 8.798 1.00 89.75 76 ILE A N 1
ATOM 600 C CA . ILE A 1 76 ? -10.313 16.739 8.227 1.00 89.75 76 ILE A CA 1
ATOM 601 C C . ILE A 1 76 ? -9.569 15.401 8.306 1.00 89.75 76 ILE A C 1
ATOM 603 O O . ILE A 1 76 ? -10.155 14.404 8.735 1.00 89.75 76 ILE A O 1
ATOM 607 N N . VAL A 1 77 ? -8.281 15.391 7.953 1.00 89.94 77 VAL A N 1
ATOM 608 C CA . VAL A 1 77 ? -7.394 14.222 8.050 1.00 89.94 77 VAL A CA 1
ATOM 609 C C . VAL A 1 77 ? -7.349 13.715 9.491 1.00 89.94 77 VAL A C 1
ATOM 611 O O . VAL A 1 77 ? -7.672 12.554 9.744 1.00 89.94 77 VAL A O 1
ATOM 614 N N . GLU A 1 78 ? -7.040 14.585 10.455 1.00 89.38 78 GLU A N 1
ATOM 615 C CA . GLU A 1 78 ? -6.982 14.226 11.876 1.00 89.38 78 GLU A CA 1
ATOM 616 C C . GLU A 1 78 ? -8.312 13.661 12.382 1.00 89.38 78 GLU A C 1
ATOM 618 O O . GLU A 1 78 ? -8.344 12.627 13.059 1.00 89.38 78 GLU A O 1
ATOM 623 N N . LYS A 1 79 ? -9.429 14.306 12.020 1.00 92.69 79 LYS A N 1
ATOM 624 C CA . LYS A 1 79 ? -10.769 13.850 12.393 1.00 92.69 79 LYS A CA 1
ATOM 625 C C . LYS A 1 79 ? -11.050 12.446 11.859 1.00 92.69 79 LYS A C 1
ATOM 627 O O . LYS A 1 79 ? -11.498 11.594 12.626 1.00 92.69 79 LYS A O 1
ATOM 632 N N . ASN A 1 80 ? -10.784 12.187 10.581 1.00 93.69 80 ASN A N 1
ATOM 633 C CA . ASN A 1 80 ? -11.063 10.889 9.966 1.00 93.69 80 ASN A CA 1
ATOM 634 C C . ASN A 1 80 ? -10.160 9.784 10.523 1.00 93.69 80 ASN A C 1
ATOM 636 O O . ASN A 1 80 ? -10.653 8.711 10.871 1.00 93.69 80 ASN A O 1
ATOM 640 N N . ARG A 1 81 ? -8.865 10.057 10.719 1.00 93.31 81 ARG A N 1
ATOM 641 C CA . ARG A 1 81 ? -7.937 9.113 11.365 1.00 93.31 81 ARG A CA 1
ATOM 642 C C . ARG A 1 81 ? -8.383 8.773 12.786 1.00 93.31 81 ARG A C 1
ATOM 644 O O . ARG A 1 81 ? -8.369 7.607 13.176 1.00 93.31 81 ARG A O 1
ATOM 651 N N . LYS A 1 82 ? -8.843 9.768 13.553 1.00 94.19 82 LYS A N 1
ATOM 652 C CA . LYS A 1 82 ? -9.386 9.549 14.900 1.00 94.19 82 LYS A CA 1
ATOM 653 C C . LYS A 1 82 ? -10.619 8.646 14.876 1.00 94.19 82 LYS A C 1
ATOM 655 O O . LYS A 1 82 ? -10.716 7.755 15.715 1.00 94.19 82 LYS A O 1
ATOM 660 N N . VAL A 1 83 ? -11.536 8.853 13.929 1.00 96.38 83 VAL A N 1
ATOM 661 C CA . VAL A 1 83 ? -12.718 7.991 13.761 1.00 96.38 83 VAL A CA 1
ATOM 662 C C . VAL A 1 83 ? -12.296 6.554 13.463 1.00 96.38 83 VAL A C 1
ATOM 664 O O . VAL A 1 83 ? -12.735 5.650 14.165 1.00 96.38 83 VAL A O 1
ATOM 667 N N . ILE A 1 84 ? -11.376 6.345 12.517 1.00 95.44 84 ILE A N 1
ATOM 668 C CA . ILE A 1 84 ? -10.852 5.010 12.185 1.00 95.44 84 ILE A CA 1
ATOM 669 C C . ILE A 1 84 ? -10.257 4.320 13.423 1.00 95.44 84 ILE A C 1
ATOM 671 O O . ILE A 1 84 ? -10.528 3.148 13.677 1.00 95.44 84 ILE A O 1
ATOM 675 N N . MET A 1 85 ? -9.497 5.047 14.245 1.00 94.00 85 MET A N 1
ATOM 676 C CA . MET A 1 85 ? -8.913 4.492 15.470 1.00 94.00 85 MET A CA 1
ATOM 677 C C . MET A 1 85 ? -9.958 4.120 16.529 1.00 94.00 85 MET A C 1
ATOM 679 O O . MET A 1 85 ? -9.799 3.113 17.223 1.00 94.00 85 MET A O 1
ATOM 683 N N . VAL A 1 86 ? -11.031 4.906 16.658 1.00 94.94 86 VAL A N 1
ATOM 684 C CA . VAL A 1 86 ? -12.154 4.598 17.559 1.00 94.94 86 VAL A CA 1
ATOM 685 C C . VAL A 1 86 ? -12.922 3.368 17.076 1.00 94.94 86 VAL A C 1
ATOM 687 O O . VAL A 1 86 ? -13.251 2.502 17.887 1.00 94.94 86 VAL A O 1
ATOM 690 N N . GLU A 1 87 ? -13.166 3.256 15.773 1.00 95.50 87 GLU A N 1
ATOM 691 C CA . GLU A 1 87 ? -13.814 2.090 15.167 1.00 95.50 87 GLU A CA 1
ATOM 692 C C . GLU A 1 87 ? -12.975 0.824 15.357 1.00 95.50 87 GLU A C 1
ATOM 694 O O . GLU A 1 87 ? -13.482 -0.201 15.813 1.00 95.50 87 GLU A O 1
ATOM 699 N N . LEU A 1 88 ? -11.661 0.910 15.140 1.00 93.75 88 LEU A N 1
ATOM 700 C CA . LEU A 1 88 ? -10.748 -0.207 15.353 1.00 93.75 88 LEU A CA 1
ATOM 701 C C . LEU A 1 88 ? -10.711 -0.648 16.831 1.00 93.75 88 LEU A C 1
ATOM 703 O O . LEU A 1 88 ? -10.726 -1.845 17.124 1.00 93.75 88 LEU A O 1
ATOM 707 N N . HIS A 1 89 ? -10.730 0.298 17.778 1.00 93.00 89 HIS A N 1
ATOM 708 C CA . HIS A 1 89 ? -10.872 -0.013 19.206 1.00 93.00 89 HIS A CA 1
ATOM 709 C C . HIS A 1 89 ? -12.194 -0.732 19.503 1.00 93.00 89 HIS A C 1
ATOM 711 O O . HIS A 1 89 ? -12.203 -1.769 20.174 1.00 93.00 89 HIS A O 1
ATOM 717 N N . SER A 1 90 ? -13.306 -0.202 18.989 1.00 93.56 90 SER A N 1
ATOM 718 C CA . SER A 1 90 ? -14.631 -0.799 19.145 1.00 93.56 90 SER A CA 1
ATOM 719 C C . SER A 1 90 ? -14.662 -2.216 18.581 1.00 93.56 90 SER A C 1
ATOM 721 O O . SER A 1 90 ? -15.127 -3.123 19.266 1.00 93.56 90 SER A O 1
ATOM 723 N N . PHE A 1 91 ? -14.115 -2.444 17.390 1.00 94.69 91 PHE A N 1
ATOM 724 C CA . PHE A 1 91 ? -14.013 -3.762 16.768 1.00 94.69 91 PHE A CA 1
ATOM 725 C C . PHE A 1 91 ? -13.302 -4.777 17.673 1.00 94.69 91 PHE A C 1
ATOM 727 O O . PHE A 1 91 ? -13.851 -5.844 17.956 1.00 94.69 91 PHE A O 1
ATOM 734 N N . TYR A 1 92 ? -12.130 -4.436 18.215 1.00 94.81 92 TYR A N 1
ATOM 735 C CA . TYR A 1 92 ? -11.415 -5.343 19.117 1.00 94.81 92 TYR A CA 1
ATOM 736 C C . TYR A 1 92 ? -12.141 -5.577 20.439 1.00 94.81 92 TYR A C 1
ATOM 738 O O . TYR A 1 92 ? -12.158 -6.707 20.934 1.00 94.81 92 TYR A O 1
ATOM 746 N N . LYS A 1 93 ? -12.787 -4.542 20.984 1.00 92.31 93 LYS A N 1
ATOM 747 C CA . LYS A 1 93 ? -13.611 -4.665 22.187 1.00 92.31 93 LYS A CA 1
ATOM 748 C C . LYS A 1 93 ? -14.768 -5.645 21.972 1.00 92.31 93 LYS A C 1
ATOM 750 O O . LYS A 1 93 ? -14.991 -6.498 22.827 1.00 92.31 93 LYS A O 1
ATOM 755 N N . HIS A 1 94 ? -15.460 -5.572 20.833 1.00 93.25 94 HIS A N 1
ATOM 756 C CA . HIS A 1 94 ? -16.542 -6.504 20.487 1.00 93.25 94 HIS A CA 1
ATOM 757 C C . HIS A 1 94 ? -16.041 -7.940 20.285 1.00 93.25 94 HIS A C 1
ATOM 759 O O . HIS A 1 94 ? -16.756 -8.882 20.611 1.00 93.25 94 HIS A O 1
ATOM 765 N N . GLN A 1 95 ? -14.801 -8.125 19.823 1.00 91.88 95 GLN A N 1
ATOM 766 C CA . GLN A 1 95 ? -14.158 -9.444 19.756 1.00 91.88 95 GLN A CA 1
ATOM 767 C C . GLN A 1 95 ? -13.639 -9.962 21.109 1.00 91.88 95 GLN A C 1
ATOM 769 O O . GLN A 1 95 ? -13.050 -11.039 21.166 1.00 91.88 95 GLN A O 1
ATOM 774 N N . GLY A 1 96 ? -13.796 -9.202 22.198 1.00 91.12 96 GLY A N 1
ATOM 775 C CA . GLY A 1 96 ? -13.274 -9.572 23.515 1.00 91.12 96 GLY A CA 1
ATOM 776 C C . GLY A 1 96 ? -11.746 -9.491 23.632 1.00 91.12 96 GLY A C 1
ATOM 777 O O . GLY A 1 96 ? -11.174 -10.019 24.585 1.00 91.12 96 GLY A O 1
ATOM 778 N N . LYS A 1 97 ? -11.056 -8.827 22.694 1.00 87.69 97 LYS A N 1
ATOM 779 C CA . LYS A 1 97 ? -9.600 -8.634 22.749 1.00 87.69 97 LYS A CA 1
ATOM 780 C C . LYS A 1 97 ? -9.264 -7.448 23.652 1.00 87.69 97 LYS A C 1
ATOM 782 O O . LYS A 1 97 ? -9.411 -6.295 23.263 1.00 87.69 97 LYS A O 1
ATOM 787 N N . ILE A 1 98 ? -8.771 -7.740 24.855 1.00 76.50 98 ILE A N 1
ATOM 788 C CA . ILE A 1 98 ? -8.415 -6.722 25.862 1.00 76.50 98 ILE A CA 1
ATOM 789 C C . ILE A 1 98 ? -7.037 -6.099 25.571 1.00 76.50 98 ILE A C 1
ATOM 791 O O . ILE A 1 98 ? -6.842 -4.906 25.781 1.00 76.50 98 ILE A O 1
ATOM 795 N N . ASN A 1 99 ? -6.093 -6.879 25.034 1.00 83.50 99 ASN A N 1
ATOM 796 C CA . ASN A 1 99 ? -4.740 -6.419 24.707 1.00 83.50 99 ASN A CA 1
ATOM 797 C C . ASN A 1 99 ? -4.507 -6.409 23.187 1.00 83.50 99 ASN A C 1
ATOM 799 O O . ASN A 1 99 ? -3.801 -7.252 22.640 1.00 83.50 99 ASN A O 1
ATOM 803 N N . TYR A 1 100 ? -5.155 -5.470 22.495 1.00 90.56 100 TYR A N 1
ATOM 804 C CA . TYR A 1 100 ? -5.060 -5.324 21.038 1.00 90.56 100 TYR A CA 1
ATOM 805 C C . TYR A 1 100 ? -3.971 -4.324 20.598 1.00 90.56 100 TYR A C 1
ATOM 807 O O . TYR A 1 100 ? -3.756 -4.136 19.403 1.00 90.56 100 TYR A O 1
ATOM 815 N N . ALA A 1 101 ? -3.262 -3.693 21.542 1.00 91.19 101 ALA A N 1
ATOM 816 C CA . ALA A 1 101 ? -2.243 -2.683 21.250 1.00 91.19 101 ALA A CA 1
ATOM 817 C C . ALA A 1 101 ? -1.094 -3.241 20.395 1.00 91.19 101 ALA A C 1
ATOM 819 O O . ALA A 1 101 ? -0.683 -2.600 19.431 1.00 91.19 101 ALA A O 1
ATOM 820 N N . ALA A 1 102 ? -0.631 -4.460 20.695 1.00 92.50 102 ALA A N 1
ATOM 821 C CA . ALA A 1 102 ? 0.388 -5.139 19.894 1.00 92.50 102 ALA A CA 1
ATOM 822 C C . ALA A 1 102 ? -0.078 -5.345 18.445 1.00 92.50 102 ALA A C 1
ATOM 824 O O . ALA A 1 102 ? 0.645 -5.014 17.510 1.00 92.50 102 ALA A O 1
ATOM 825 N N . ARG A 1 103 ? -1.326 -5.798 18.262 1.00 94.44 103 ARG A N 1
ATOM 826 C CA . ARG A 1 103 ? -1.921 -5.997 16.936 1.00 94.44 103 ARG A CA 1
ATOM 827 C C . ARG A 1 103 ? -2.030 -4.690 16.155 1.00 94.44 103 ARG A C 1
ATOM 829 O O . ARG A 1 103 ? -1.708 -4.643 14.977 1.00 94.44 103 ARG A O 1
ATOM 836 N N . VAL A 1 104 ? -2.446 -3.613 16.816 1.00 93.75 104 VAL A N 1
ATOM 837 C CA . VAL A 1 104 ? -2.467 -2.275 16.213 1.00 93.75 104 VAL A CA 1
ATOM 838 C C . VAL A 1 104 ? -1.062 -1.842 15.794 1.00 93.75 104 VAL A C 1
ATOM 840 O O . VAL A 1 104 ? -0.898 -1.335 14.690 1.00 93.75 104 VAL A O 1
ATOM 843 N N . GLY A 1 105 ? -0.047 -2.102 16.620 1.00 93.94 105 GLY A N 1
ATOM 844 C CA . GLY A 1 105 ? 1.353 -1.863 16.267 1.00 93.94 105 GLY A CA 1
ATOM 845 C C . GLY A 1 105 ? 1.782 -2.605 14.999 1.00 93.94 105 GLY A C 1
ATOM 846 O O . GLY A 1 105 ? 2.358 -1.992 14.106 1.00 93.94 105 GLY A O 1
ATOM 847 N N . GLU A 1 106 ? 1.437 -3.889 14.864 1.00 95.06 106 GLU A N 1
ATOM 848 C CA . GLU A 1 106 ? 1.710 -4.668 13.645 1.00 95.06 106 GLU A CA 1
ATOM 849 C C . GLU A 1 106 ? 1.052 -4.058 12.401 1.00 95.06 106 GLU A C 1
ATOM 851 O O . GLU A 1 106 ? 1.685 -3.985 11.347 1.00 95.06 106 GLU A O 1
ATOM 856 N N . LEU A 1 107 ? -0.198 -3.598 12.525 1.00 95.56 107 LEU A N 1
ATOM 857 C CA . LEU A 1 107 ? -0.925 -2.932 11.442 1.00 95.56 107 LEU A CA 1
ATOM 858 C C . LEU A 1 107 ? -0.256 -1.607 11.049 1.00 95.56 107 LEU A C 1
ATOM 860 O O . LEU A 1 107 ? -0.096 -1.336 9.863 1.00 95.56 107 LEU A O 1
ATOM 864 N N . PHE A 1 108 ? 0.206 -0.808 12.014 1.00 93.81 108 PHE A N 1
ATOM 865 C CA . PHE A 1 108 ? 0.952 0.419 11.718 1.00 93.81 108 PHE A CA 1
ATOM 866 C C . PHE A 1 108 ? 2.321 0.146 11.092 1.00 93.81 108 PHE A C 1
ATOM 868 O O . PHE A 1 108 ? 2.717 0.854 10.170 1.00 93.81 108 PHE A O 1
ATOM 875 N N . CYS A 1 109 ? 3.029 -0.899 11.527 1.00 94.31 109 CYS A N 1
ATOM 876 C CA . CYS A 1 109 ? 4.252 -1.327 10.855 1.00 94.31 109 CYS A CA 1
ATOM 877 C C . CYS A 1 109 ? 3.968 -1.772 9.418 1.00 94.31 109 CYS A C 1
ATOM 879 O O . CYS A 1 109 ? 4.751 -1.467 8.524 1.00 94.31 109 CYS A O 1
ATOM 881 N N . LEU A 1 110 ? 2.866 -2.489 9.174 1.00 94.50 110 LEU A N 1
ATOM 882 C CA . LEU A 1 110 ? 2.450 -2.837 7.816 1.00 94.50 110 LEU A CA 1
ATOM 883 C C . LEU A 1 110 ? 2.219 -1.574 6.983 1.00 94.50 110 LEU A C 1
ATOM 885 O O . LEU A 1 110 ? 2.789 -1.483 5.903 1.00 94.50 110 LEU A O 1
ATOM 889 N N . LEU A 1 111 ? 1.461 -0.607 7.507 1.00 92.62 111 LEU A N 1
ATOM 890 C CA . LEU A 1 111 ? 1.187 0.669 6.843 1.00 92.62 111 LEU A CA 1
ATOM 891 C C . LEU A 1 111 ? 2.480 1.404 6.458 1.00 92.62 111 LEU A C 1
ATOM 893 O O . LEU A 1 111 ? 2.646 1.746 5.294 1.00 92.62 111 LEU A O 1
ATOM 897 N N . ALA A 1 112 ? 3.422 1.555 7.393 1.00 91.06 112 ALA A N 1
ATOM 898 C CA . ALA A 1 112 ? 4.702 2.216 7.133 1.00 91.06 112 ALA A CA 1
ATOM 899 C C . ALA A 1 112 ? 5.532 1.497 6.052 1.00 91.06 112 ALA A C 1
ATOM 901 O O . ALA A 1 112 ? 6.093 2.142 5.170 1.00 91.06 112 ALA A O 1
ATOM 902 N N . ASN A 1 113 ? 5.564 0.157 6.068 1.00 91.12 113 ASN A N 1
ATOM 903 C CA . ASN A 1 113 ? 6.234 -0.611 5.011 1.00 91.12 113 ASN A CA 1
ATOM 904 C C . ASN A 1 113 ? 5.560 -0.399 3.641 1.00 91.12 113 ASN A C 1
ATOM 906 O O . ASN A 1 113 ? 6.232 -0.458 2.615 1.00 91.12 113 ASN A O 1
ATOM 910 N N . MET A 1 114 ? 4.236 -0.202 3.599 1.00 89.50 114 MET A N 1
ATOM 911 C CA . MET A 1 114 ? 3.524 0.069 2.344 1.00 89.50 114 MET A CA 1
ATOM 912 C C . MET A 1 114 ? 3.819 1.470 1.818 1.00 89.50 114 MET A C 1
ATOM 914 O O . MET A 1 114 ? 4.019 1.623 0.618 1.00 89.50 114 MET A O 1
ATOM 918 N N . GLU A 1 115 ? 3.879 2.464 2.704 1.00 88.44 115 GLU A N 1
ATOM 919 C CA . GLU A 1 115 ? 4.252 3.839 2.355 1.00 88.44 115 GLU A CA 1
ATOM 920 C C . GLU A 1 115 ? 5.668 3.881 1.760 1.00 88.44 115 GLU A C 1
ATOM 922 O O . GLU A 1 115 ? 5.846 4.394 0.659 1.00 88.44 115 GLU A O 1
ATOM 927 N N . GLU A 1 116 ? 6.647 3.230 2.402 1.00 88.19 116 GLU A N 1
ATOM 928 C CA . GLU A 1 116 ? 8.023 3.138 1.887 1.00 88.19 116 GLU A CA 1
ATOM 929 C C . GLU A 1 116 ? 8.074 2.526 0.478 1.00 88.19 116 GLU A C 1
ATOM 931 O O . GLU A 1 116 ? 8.742 3.043 -0.420 1.00 88.19 116 GLU A O 1
ATOM 936 N N . ILE A 1 117 ? 7.350 1.425 0.259 1.00 87.75 117 ILE A N 1
ATOM 937 C CA . ILE A 1 117 ? 7.354 0.747 -1.039 1.00 87.75 117 ILE A CA 1
ATOM 938 C C . ILE A 1 117 ? 6.614 1.570 -2.099 1.00 87.75 117 ILE A C 1
ATOM 940 O O . ILE A 1 117 ? 7.029 1.556 -3.256 1.00 87.75 117 ILE A O 1
ATOM 944 N N . SER A 1 118 ? 5.579 2.326 -1.723 1.00 87.19 118 SER A N 1
ATOM 945 C CA . SER A 1 118 ? 4.911 3.267 -2.628 1.00 87.19 118 SER A CA 1
ATOM 946 C C . SER A 1 118 ? 5.880 4.344 -3.119 1.00 87.19 118 SER A C 1
ATOM 948 O O . SER A 1 118 ? 5.987 4.554 -4.322 1.00 87.19 118 SER A O 1
ATOM 950 N N . THR A 1 119 ? 6.661 4.953 -2.221 1.00 86.19 119 THR A N 1
ATOM 951 C CA . THR A 1 119 ? 7.672 5.960 -2.591 1.00 86.19 119 THR A CA 1
ATOM 952 C C . THR A 1 119 ? 8.753 5.386 -3.512 1.00 86.19 119 THR A C 1
ATOM 954 O O . THR A 1 119 ? 9.186 6.030 -4.472 1.00 86.19 119 THR A O 1
ATOM 957 N N . LEU A 1 120 ? 9.195 4.151 -3.253 1.00 87.50 120 LEU A N 1
ATOM 958 C CA . LEU A 1 120 ? 10.134 3.459 -4.140 1.00 87.50 120 LEU A CA 1
ATOM 959 C C . LEU A 1 120 ? 9.514 3.182 -5.513 1.00 87.50 120 LEU A C 1
ATOM 961 O O . LEU A 1 120 ? 10.198 3.327 -6.523 1.00 87.50 120 LEU A O 1
ATOM 965 N N . ASN A 1 121 ? 8.231 2.822 -5.556 1.00 87.62 121 ASN A N 1
ATOM 966 C CA . ASN A 1 121 ? 7.512 2.577 -6.799 1.00 87.62 121 ASN A CA 1
ATOM 967 C C . ASN A 1 121 ? 7.372 3.852 -7.644 1.00 87.62 121 ASN A C 1
ATOM 969 O O . ASN A 1 121 ? 7.520 3.785 -8.860 1.00 87.62 121 ASN A O 1
ATOM 973 N N . ASP A 1 122 ? 7.167 5.015 -7.022 1.00 87.88 122 ASP A N 1
ATOM 974 C CA . ASP A 1 122 ? 7.156 6.297 -7.739 1.00 87.88 122 ASP A CA 1
ATOM 975 C C . ASP A 1 122 ? 8.510 6.565 -8.411 1.00 87.88 122 ASP A C 1
ATOM 977 O O . ASP A 1 122 ? 8.576 6.937 -9.582 1.00 87.88 122 ASP A O 1
ATOM 981 N N . THR A 1 123 ? 9.607 6.279 -7.703 1.00 87.75 123 THR A N 1
ATOM 982 C CA . THR A 1 123 ? 10.966 6.390 -8.259 1.00 87.75 123 THR A CA 1
ATOM 983 C C . THR A 1 123 ? 11.187 5.410 -9.416 1.00 87.75 123 THR A C 1
ATOM 985 O O . THR A 1 123 ? 11.777 5.767 -10.436 1.00 87.75 123 THR A O 1
ATOM 988 N N . ASP A 1 124 ? 10.691 4.179 -9.281 1.00 89.81 124 ASP A N 1
ATOM 989 C CA . ASP A 1 124 ? 10.775 3.152 -10.320 1.00 89.81 124 ASP A CA 1
ATOM 990 C C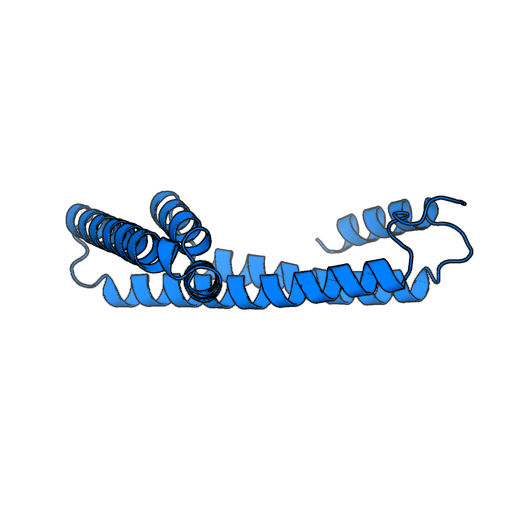 . ASP A 1 124 ? 10.000 3.565 -11.585 1.00 89.81 124 ASP A C 1
ATOM 992 O O . ASP A 1 124 ? 10.494 3.384 -12.700 1.00 89.81 124 ASP A O 1
ATOM 996 N N . MET A 1 125 ? 8.830 4.192 -11.425 1.00 88.94 125 MET A N 1
ATOM 997 C CA . MET A 1 125 ? 8.041 4.730 -12.537 1.00 88.94 125 MET A CA 1
ATOM 998 C C . MET A 1 125 ? 8.763 5.857 -13.278 1.00 88.94 125 MET A C 1
ATOM 1000 O O . MET A 1 125 ? 8.774 5.861 -14.510 1.00 88.94 125 MET A O 1
ATOM 1004 N N . GLU A 1 126 ? 9.406 6.781 -12.563 1.00 90.00 126 GLU A N 1
ATOM 1005 C CA . GLU A 1 126 ? 10.226 7.823 -13.194 1.00 90.00 126 GLU A CA 1
ATOM 1006 C C . GLU A 1 126 ? 11.422 7.228 -13.948 1.00 90.00 126 GLU A C 1
ATOM 1008 O O . GLU A 1 126 ? 11.753 7.674 -15.049 1.00 90.00 126 GLU A O 1
ATOM 1013 N N . HIS A 1 127 ? 12.027 6.159 -13.424 1.00 89.25 127 HIS A N 1
ATOM 1014 C CA . HIS A 1 127 ? 13.108 5.466 -14.119 1.00 89.25 127 HIS A CA 1
ATOM 1015 C C . HIS A 1 127 ? 12.636 4.859 -15.449 1.00 89.25 127 HIS A C 1
ATOM 1017 O O . HIS A 1 127 ? 13.297 5.025 -16.475 1.00 89.25 127 HIS A O 1
ATOM 1023 N N . TYR A 1 128 ? 11.457 4.233 -15.476 1.00 89.25 128 TYR A N 1
ATOM 1024 C CA . TYR A 1 128 ? 10.881 3.715 -16.718 1.00 89.25 128 TYR A CA 1
ATOM 1025 C C . TYR A 1 128 ? 10.542 4.817 -17.733 1.00 89.25 128 TYR A C 1
ATOM 1027 O O . TYR A 1 128 ? 10.710 4.611 -18.938 1.00 89.25 128 TYR A O 1
ATOM 1035 N N . LYS A 1 129 ? 10.117 6.002 -17.275 1.00 88.06 129 LYS A N 1
ATOM 1036 C CA . LYS A 1 129 ? 9.916 7.166 -18.155 1.00 88.06 129 LYS A CA 1
ATOM 1037 C C . LYS A 1 129 ? 11.224 7.619 -18.802 1.00 88.06 129 LYS A C 1
ATOM 1039 O O . LYS A 1 129 ? 11.241 7.866 -20.003 1.00 88.06 129 LYS A O 1
ATOM 1044 N N . LEU A 1 130 ? 12.327 7.659 -18.049 1.00 88.88 130 LEU A N 1
ATOM 1045 C CA . LEU A 1 130 ? 13.655 7.995 -18.589 1.00 88.88 130 LEU A CA 1
ATOM 1046 C C . LEU A 1 130 ? 14.140 6.988 -19.643 1.00 88.88 130 LEU A C 1
ATOM 1048 O O . LEU A 1 130 ? 14.832 7.367 -20.586 1.00 88.88 130 LEU A O 1
ATOM 1052 N N . MET A 1 131 ? 13.733 5.723 -19.523 1.00 88.50 131 MET A N 1
ATOM 1053 C CA . MET A 1 131 ? 13.992 4.683 -20.526 1.00 88.50 131 MET A CA 1
ATOM 1054 C C . MET A 1 131 ? 13.098 4.790 -21.772 1.00 88.50 131 MET A C 1
ATOM 1056 O O . MET A 1 131 ? 13.225 3.975 -22.683 1.00 88.50 131 MET A O 1
ATOM 1060 N N . ASN A 1 132 ? 12.196 5.777 -21.832 1.00 85.88 132 ASN A N 1
ATOM 1061 C CA . ASN A 1 132 ? 11.199 5.954 -22.891 1.00 85.88 132 ASN A CA 1
ATOM 1062 C C . ASN A 1 132 ? 10.268 4.742 -23.080 1.00 85.88 132 ASN A C 1
ATOM 1064 O O . ASN A 1 132 ? 9.744 4.527 -24.172 1.00 85.88 132 ASN A O 1
ATOM 1068 N N . LEU A 1 133 ? 10.039 3.951 -22.024 1.00 82.88 133 LEU A N 1
ATOM 1069 C CA . LEU A 1 133 ? 9.137 2.791 -22.076 1.00 82.88 133 LEU A CA 1
ATOM 1070 C C . LEU A 1 133 ? 7.674 3.183 -22.263 1.00 82.88 133 LEU A C 1
ATOM 1072 O O . LEU A 1 133 ? 6.907 2.449 -22.881 1.00 82.88 133 LEU A O 1
ATOM 1076 N N . PHE A 1 134 ? 7.293 4.339 -21.727 1.00 79.06 134 PHE A N 1
ATOM 1077 C CA . PHE A 1 134 ? 5.963 4.901 -21.881 1.00 79.06 134 PHE A CA 1
ATOM 1078 C C . PHE A 1 134 ? 6.056 6.041 -22.888 1.00 79.06 134 PHE A C 1
ATOM 1080 O O . PHE A 1 134 ? 6.668 7.076 -22.627 1.00 79.06 134 PHE A O 1
ATOM 1087 N N . THR A 1 135 ? 5.482 5.840 -24.071 1.00 66.25 135 THR A N 1
ATOM 1088 C CA . THR A 1 135 ? 5.402 6.852 -25.128 1.00 66.25 135 THR A CA 1
ATOM 1089 C C . THR A 1 135 ? 4.398 7.941 -24.751 1.00 66.25 135 THR A C 1
ATOM 1091 O O . THR A 1 135 ? 3.333 8.046 -25.350 1.00 66.25 135 THR A O 1
ATOM 1094 N N . GLU A 1 136 ? 4.720 8.761 -23.753 1.00 58.06 136 GLU A N 1
ATOM 1095 C CA . GLU A 1 136 ? 4.035 10.041 -23.519 1.00 58.06 136 GLU A CA 1
ATOM 1096 C C . GLU A 1 136 ? 4.660 11.182 -24.342 1.00 58.06 136 GLU A C 1
ATOM 1098 O O . GLU A 1 136 ? 4.112 12.277 -24.413 1.00 58.06 136 GLU A O 1
ATOM 1103 N N . PHE A 1 137 ? 5.744 10.906 -25.074 1.00 51.00 137 PHE A N 1
ATOM 1104 C CA . PHE A 1 137 ? 6.331 11.814 -26.063 1.00 51.00 137 PHE A CA 1
ATOM 1105 C C . PHE A 1 137 ? 6.082 11.304 -27.484 1.00 51.00 137 PHE A C 1
ATOM 1107 O O . PHE A 1 137 ? 6.997 11.019 -28.257 1.00 51.00 137 PHE A O 1
ATOM 1114 N N . GLY A 1 138 ? 4.803 11.147 -27.823 1.00 45.06 138 GLY A N 1
ATOM 1115 C CA . GLY A 1 138 ? 4.374 10.987 -29.205 1.00 45.06 138 GLY A CA 1
ATOM 1116 C C . GLY A 1 138 ? 4.626 12.277 -29.987 1.00 45.06 138 GLY A C 1
ATOM 1117 O O . GLY A 1 138 ? 3.924 13.257 -29.786 1.00 45.06 138 GLY A O 1
ATOM 1118 N N . GLN A 1 139 ? 5.645 12.236 -30.847 1.00 44.09 139 GLN A N 1
ATOM 1119 C CA . GLN A 1 139 ? 5.743 12.903 -32.153 1.00 44.09 139 GLN A CA 1
ATOM 1120 C C . GLN A 1 139 ? 5.188 14.340 -32.254 1.00 44.09 139 GLN A C 1
ATOM 1122 O O . GLN A 1 139 ? 4.005 14.537 -32.520 1.00 44.09 139 GLN A O 1
ATOM 1127 N N . ASN A 1 140 ? 6.090 15.325 -32.180 1.00 35.81 140 ASN A N 1
ATOM 1128 C CA . ASN A 1 140 ? 5.998 16.542 -32.997 1.00 35.81 140 ASN A CA 1
ATOM 1129 C C . ASN A 1 140 ? 7.013 16.441 -34.135 1.00 35.81 140 ASN A C 1
ATOM 1131 O O . ASN A 1 140 ? 8.162 16.040 -33.836 1.00 35.81 140 ASN A O 1
#

Organism: NCBI:txid358040

Foldseek 3Di:
DVVVVLVVLVVLLVVFDPVFDSVVVSVLVVVLVVLVVVLVVLCVVLVDDPLLVVLLVQCLVLDCVVCVVDVVCVVVSVVSNVVSVVVVVVVCVVVVNPPCVVSVVSSVVSSVSVVVSVVVVVVSVVVCVVSVVDPPPPDD

Solvent-accessible surface area (backbone atoms only — not comparable to full-atom values): 8085 Å² total; per-residue (Å²): 122,68,67,60,58,51,53,53,46,55,59,51,55,71,75,49,63,87,89,45,64,59,69,60,50,52,54,53,48,57,58,52,51,54,54,55,52,48,52,54,49,52,50,65,72,66,54,67,51,75,65,55,44,53,48,49,52,51,45,62,73,46,35,70,66,59,33,73,78,33,67,88,44,29,67,56,32,54,52,51,46,51,49,50,53,52,51,53,51,51,52,36,53,76,69,69,46,85,81,48,64,64,61,51,50,54,52,50,52,50,49,51,55,48,53,55,50,49,58,51,46,55,53,50,51,53,52,41,49,76,60,56,73,57,77,83,77,72,79,131

Sequence (140 aa):
MFSETDAELETFLDTVPSIINKDEVSAVYRQNTTKLLRVKGHFTRVAPSDYEFAMLLGLTFWNNELSTVCESLSTIVEKNRKVIMVELHSFYKHQGKINYAARVGELFCLLANMEEISTLNDTDMEHYKLMNLFTEFGQN

pLDDT: mean 85.54, std 11.87, range [35.81, 96.38]